Protein AF-A0A7J6SSA9-F1 (afdb_monomer_lite)

Foldseek 3Di:
DLDPDDPDLQSVLVLLLCQLVCNRQADPLGNGRDAPQSVVCSVVSNVCSNVQFRWRDWGDFADFDFLPPPRQHHDDGPGTDGDDTDTDGDHDPVVVVVVVCVCVVVVVVVDDDWDADPVGDTPD

Radius of gyration: 16.73 Å; chains: 1; bounding box: 35×40×48 Å

Organism: Perkinsus olseni (NCBI:txid32597)

Structure (mmCIF, N/CA/C/O backbone):
data_AF-A0A7J6SSA9-F1
#
_entry.id   AF-A0A7J6SSA9-F1
#
loop_
_atom_site.group_PDB
_atom_site.id
_atom_site.type_symbol
_atom_site.label_atom_id
_atom_site.label_alt_id
_atom_site.label_comp_id
_atom_site.label_asym_id
_atom_site.label_entity_id
_atom_site.label_seq_id
_atom_site.pdbx_PDB_ins_code
_atom_site.Cartn_x
_atom_site.Cartn_y
_atom_site.Cartn_z
_atom_site.occupancy
_atom_site.B_iso_or_equiv
_atom_site.auth_seq_id
_atom_site.auth_comp_id
_atom_site.auth_asym_id
_atom_site.auth_atom_id
_atom_site.pdbx_PDB_model_num
ATOM 1 N N . MET A 1 1 ? 3.165 -20.466 -10.596 1.00 82.56 1 MET A N 1
ATOM 2 C CA . MET A 1 1 ? 2.661 -19.493 -9.593 1.00 82.56 1 MET A CA 1
ATOM 3 C C . MET A 1 1 ? 2.698 -18.064 -10.123 1.00 82.56 1 MET A C 1
ATOM 5 O O . MET A 1 1 ? 1.660 -17.423 -10.097 1.00 82.56 1 MET A O 1
ATOM 9 N N . TRP A 1 2 ? 3.840 -17.574 -10.623 1.00 91.88 2 TRP A N 1
ATOM 10 C CA . TRP A 1 2 ? 3.955 -16.226 -11.217 1.00 91.88 2 TRP A CA 1
ATOM 11 C C . TRP A 1 2 ? 4.068 -16.226 -12.753 1.00 91.88 2 TRP A C 1
ATOM 13 O O . TRP A 1 2 ? 4.147 -15.165 -13.364 1.00 91.88 2 TRP A O 1
ATOM 23 N N . GLY A 1 3 ? 4.031 -17.408 -13.376 1.00 88.44 3 GLY A N 1
ATOM 24 C CA . GLY A 1 3 ? 4.283 -17.625 -14.804 1.00 88.44 3 GLY A CA 1
ATOM 25 C C . GLY A 1 3 ? 5.737 -18.024 -15.069 1.00 88.44 3 GLY A C 1
ATOM 26 O O . GLY A 1 3 ? 6.622 -17.654 -14.303 1.00 88.44 3 GLY A O 1
ATOM 27 N N . ASP A 1 4 ? 5.962 -18.783 -16.140 1.00 88.00 4 ASP A N 1
ATOM 28 C CA . ASP A 1 4 ? 7.292 -19.299 -16.510 1.00 88.00 4 ASP A CA 1
ATOM 29 C C . ASP A 1 4 ? 8.099 -18.296 -17.357 1.00 88.00 4 ASP A C 1
ATOM 31 O O . ASP A 1 4 ? 9.297 -18.459 -17.574 1.00 88.00 4 ASP A O 1
ATOM 35 N N . HIS A 1 5 ? 7.446 -17.216 -17.801 1.00 90.25 5 HIS A N 1
ATOM 36 C CA . HIS A 1 5 ? 8.035 -16.130 -18.578 1.00 90.25 5 HIS A CA 1
ATOM 37 C C . HIS A 1 5 ? 7.519 -14.771 -18.086 1.00 90.25 5 HIS A C 1
ATOM 39 O O . HIS A 1 5 ? 6.332 -14.622 -17.792 1.00 90.25 5 HIS A O 1
ATOM 45 N N . VAL A 1 6 ? 8.402 -13.766 -18.038 1.00 90.75 6 VAL A N 1
ATOM 46 C CA . VAL A 1 6 ? 8.083 -12.382 -17.641 1.00 90.75 6 VAL A CA 1
ATOM 47 C C . VAL A 1 6 ? 8.375 -11.451 -18.823 1.00 90.75 6 VAL A C 1
ATOM 49 O O . VAL A 1 6 ? 9.476 -10.919 -18.930 1.00 90.75 6 VAL A O 1
ATOM 52 N N . PRO A 1 7 ? 7.425 -11.276 -19.757 1.00 88.88 7 PRO A N 1
ATOM 53 C CA . PRO A 1 7 ? 7.692 -10.569 -21.009 1.00 88.88 7 PRO A CA 1
ATOM 54 C C . PRO A 1 7 ? 7.869 -9.055 -20.834 1.00 88.88 7 PRO A C 1
ATOM 56 O O . PRO A 1 7 ? 8.519 -8.420 -21.657 1.00 88.88 7 PRO A O 1
ATOM 59 N N . ASN A 1 8 ? 7.250 -8.457 -19.811 1.00 92.94 8 ASN A N 1
ATOM 60 C CA . ASN A 1 8 ? 7.261 -7.014 -19.562 1.00 92.94 8 ASN A CA 1
ATOM 61 C C . ASN A 1 8 ? 6.707 -6.675 -18.164 1.00 92.94 8 ASN A C 1
ATOM 63 O O . ASN A 1 8 ? 6.227 -7.547 -17.434 1.00 92.94 8 ASN A O 1
ATOM 67 N N . GLY A 1 9 ? 6.731 -5.386 -17.809 1.00 91.31 9 GLY A N 1
ATOM 68 C CA . GLY A 1 9 ? 6.198 -4.883 -16.538 1.00 91.31 9 GLY A CA 1
ATOM 69 C C . GLY A 1 9 ? 4.695 -5.122 -16.341 1.00 91.31 9 GLY A C 1
ATOM 70 O O . GLY A 1 9 ? 4.247 -5.282 -15.208 1.00 91.31 9 GLY A O 1
ATOM 71 N N . ASP A 1 10 ? 3.907 -5.226 -17.414 1.00 93.88 10 ASP A N 1
ATOM 72 C CA . ASP A 1 10 ? 2.464 -5.496 -17.322 1.00 93.88 10 ASP A CA 1
ATOM 73 C C . ASP A 1 10 ? 2.201 -6.879 -16.735 1.00 93.88 10 ASP A C 1
ATOM 75 O O . ASP A 1 10 ? 1.257 -7.068 -15.966 1.00 93.88 10 ASP A O 1
ATOM 79 N N . HIS A 1 11 ? 3.062 -7.844 -17.061 1.00 95.94 11 HIS A N 1
ATOM 80 C CA . HIS A 1 11 ? 3.019 -9.164 -16.448 1.00 95.94 11 HIS A CA 1
ATOM 81 C C . HIS A 1 11 ? 3.219 -9.092 -14.936 1.00 95.94 11 HIS A C 1
ATOM 83 O O . HIS A 1 11 ? 2.436 -9.673 -14.189 1.00 95.94 11 HIS A O 1
ATOM 89 N N . VAL A 1 12 ? 4.205 -8.315 -14.484 1.00 95.94 12 VAL A N 1
ATOM 90 C CA . VAL A 1 12 ? 4.475 -8.112 -13.055 1.00 95.94 12 VAL A CA 1
ATOM 91 C C . VAL A 1 12 ? 3.269 -7.466 -12.368 1.00 95.94 12 VAL A C 1
ATOM 93 O O . VAL A 1 12 ? 2.785 -7.990 -11.365 1.00 95.94 12 VAL A O 1
ATOM 96 N N . ARG A 1 13 ? 2.688 -6.406 -12.950 1.00 96.31 13 ARG A N 1
ATOM 97 C CA . ARG A 1 13 ? 1.467 -5.769 -12.419 1.00 96.31 13 ARG A CA 1
ATOM 98 C C . ARG A 1 13 ? 0.298 -6.745 -12.286 1.00 96.31 13 ARG A C 1
ATOM 100 O O . ARG A 1 13 ? -0.437 -6.694 -11.295 1.00 96.31 13 ARG A O 1
ATOM 107 N N . ARG A 1 14 ? 0.114 -7.637 -13.268 1.00 96.50 14 ARG A N 1
ATOM 108 C CA . ARG A 1 14 ? -0.923 -8.680 -13.219 1.00 96.50 14 ARG A CA 1
ATOM 109 C C . ARG A 1 14 ? -0.686 -9.655 -12.074 1.00 96.50 14 ARG A C 1
ATOM 111 O O . ARG A 1 14 ? -1.643 -9.956 -11.374 1.00 96.50 14 ARG A O 1
ATOM 118 N N . VAL A 1 15 ? 0.553 -10.101 -11.850 1.00 96.94 15 VAL A N 1
ATOM 119 C CA . VAL A 1 15 ? 0.894 -11.003 -10.734 1.00 96.94 15 VAL A CA 1
ATOM 120 C C . VAL A 1 15 ? 0.575 -10.355 -9.383 1.00 96.94 15 VAL A C 1
ATOM 122 O O . VAL A 1 15 ? -0.077 -10.983 -8.552 1.00 96.94 15 VAL A O 1
ATOM 125 N N . PHE A 1 16 ? 0.945 -9.087 -9.183 1.00 97.50 16 PHE A N 1
ATOM 126 C CA . PHE A 1 16 ? 0.624 -8.350 -7.952 1.00 97.50 16 PHE A CA 1
ATOM 127 C C . PHE A 1 16 ? -0.888 -8.141 -7.777 1.00 97.50 16 PHE A C 1
ATOM 129 O O . PHE A 1 16 ? -1.437 -8.366 -6.702 1.00 97.50 16 PHE A O 1
ATOM 136 N N . THR A 1 17 ? -1.599 -7.795 -8.853 1.00 97.12 17 THR A N 1
ATOM 137 C CA . THR A 1 17 ? -3.066 -7.674 -8.828 1.00 97.12 17 THR A CA 1
ATOM 138 C C . THR A 1 17 ? -3.742 -9.006 -8.485 1.00 97.12 17 THR A C 1
ATOM 140 O O . THR A 1 17 ? -4.680 -9.041 -7.692 1.00 97.12 17 THR A O 1
ATOM 143 N N . ALA A 1 18 ? -3.265 -10.104 -9.073 1.00 96.00 18 ALA A N 1
ATOM 144 C CA . ALA A 1 18 ? -3.764 -11.453 -8.833 1.00 96.00 18 ALA A CA 1
ATOM 145 C C . ALA A 1 18 ? -3.488 -11.921 -7.394 1.00 96.00 18 ALA A C 1
ATOM 147 O O . ALA A 1 18 ? -4.295 -12.655 -6.827 1.00 96.00 18 ALA A O 1
ATOM 148 N N . PHE A 1 19 ? -2.396 -11.461 -6.772 1.00 96.19 19 PHE A N 1
ATOM 149 C CA . PHE A 1 19 ? -2.119 -11.717 -5.357 1.00 96.19 19 PHE A CA 1
ATOM 150 C C . PHE A 1 19 ? -3.176 -11.078 -4.450 1.00 96.19 19 PHE A C 1
ATOM 152 O O . PHE A 1 19 ? -3.776 -11.769 -3.632 1.00 96.19 19 PHE A O 1
ATOM 159 N N . ILE A 1 20 ? -3.506 -9.800 -4.667 1.00 96.56 20 ILE A N 1
ATOM 160 C CA . ILE A 1 20 ? -4.553 -9.103 -3.897 1.00 96.56 20 ILE A CA 1
ATOM 161 C C . ILE A 1 20 ? -5.944 -9.746 -4.076 1.00 96.56 20 ILE A C 1
ATOM 163 O O . ILE A 1 20 ? -6.783 -9.689 -3.176 1.00 96.56 20 ILE A O 1
ATOM 167 N N . LYS A 1 21 ? -6.192 -10.393 -5.222 1.00 93.69 21 LYS A N 1
ATOM 168 C CA . LYS A 1 21 ? -7.419 -11.163 -5.495 1.00 93.69 21 LYS A CA 1
ATOM 169 C C . LYS A 1 21 ? -7.409 -12.592 -4.930 1.00 93.69 21 LYS A C 1
ATOM 171 O O . LYS A 1 21 ? -8.425 -13.275 -5.016 1.00 93.69 21 LYS A O 1
ATOM 176 N N . GLY A 1 22 ? -6.284 -13.068 -4.393 1.00 92.38 22 GLY A N 1
ATOM 177 C CA . GLY A 1 22 ? -6.124 -14.435 -3.880 1.00 92.38 22 GLY A CA 1
ATOM 178 C C . GLY A 1 22 ? -5.886 -15.517 -4.949 1.00 92.38 22 GLY A C 1
ATOM 179 O O . GLY A 1 22 ? -5.847 -16.712 -4.621 1.00 92.38 22 GLY A O 1
ATOM 180 N N . GLU A 1 23 ? -5.708 -15.121 -6.213 1.00 93.44 23 GLU A N 1
ATOM 181 C CA . GLU A 1 23 ? -5.394 -15.999 -7.352 1.00 93.44 23 GLU A CA 1
ATOM 182 C C . GLU A 1 23 ? -3.917 -16.439 -7.313 1.00 93.44 23 GLU A C 1
ATOM 184 O O . GLU A 1 23 ? -3.593 -17.604 -7.546 1.00 93.44 23 GLU A O 1
ATOM 189 N N . VAL A 1 24 ? -3.018 -15.520 -6.943 1.00 94.38 24 VAL A N 1
ATOM 190 C CA . VAL A 1 24 ? -1.612 -15.809 -6.621 1.00 94.38 24 VAL A CA 1
ATOM 191 C C . VAL A 1 24 ? -1.478 -15.938 -5.106 1.00 94.38 24 VAL A C 1
ATOM 193 O O . VAL A 1 24 ? -1.940 -15.079 -4.367 1.00 94.38 24 VAL A O 1
ATOM 196 N N . LYS A 1 25 ? -0.848 -17.018 -4.628 1.00 91.31 25 LYS A N 1
ATOM 197 C CA . LYS A 1 25 ? -0.833 -17.363 -3.191 1.00 91.31 25 LYS A CA 1
ATOM 198 C C . LYS A 1 25 ? 0.227 -16.653 -2.355 1.00 91.31 25 LYS A C 1
ATOM 200 O O . LYS A 1 25 ? 0.079 -16.590 -1.144 1.00 91.31 25 LYS A O 1
ATOM 205 N N . ARG A 1 26 ? 1.296 -16.170 -2.987 1.00 93.81 26 ARG A N 1
ATOM 206 C CA . ARG A 1 26 ? 2.402 -15.470 -2.323 1.00 93.81 26 ARG A CA 1
ATOM 207 C C . ARG A 1 26 ? 3.149 -14.578 -3.303 1.00 93.81 26 ARG A C 1
ATOM 209 O O . ARG A 1 26 ? 3.151 -14.858 -4.503 1.00 93.81 26 ARG A O 1
ATOM 216 N N . LEU A 1 27 ? 3.829 -13.571 -2.777 1.00 95.69 27 LEU A N 1
ATOM 217 C CA . LEU A 1 27 ? 4.835 -12.743 -3.449 1.00 95.69 27 LEU A CA 1
ATOM 218 C C . LEU A 1 27 ? 6.186 -12.927 -2.731 1.00 95.69 27 LEU A C 1
ATOM 220 O O . LEU A 1 27 ? 6.199 -13.483 -1.634 1.00 95.69 27 LEU A O 1
ATOM 224 N N . PRO A 1 28 ? 7.323 -12.466 -3.288 1.00 95.44 28 PRO A N 1
ATOM 225 C CA . PRO A 1 28 ? 8.604 -12.529 -2.576 1.00 95.44 28 PRO A CA 1
ATOM 226 C C . PRO A 1 28 ? 8.568 -11.871 -1.186 1.00 95.44 28 PRO A C 1
ATOM 228 O O . PRO A 1 28 ? 9.205 -12.369 -0.265 1.00 95.44 28 PRO A O 1
ATOM 231 N N . TRP A 1 29 ? 7.790 -10.794 -1.036 1.00 95.88 29 TRP A N 1
ATOM 232 C CA . TRP A 1 29 ? 7.624 -10.040 0.216 1.00 95.88 29 TRP A CA 1
ATOM 233 C C . TRP A 1 29 ? 6.416 -10.471 1.052 1.00 95.88 29 TRP A C 1
ATOM 235 O O . TRP A 1 29 ? 6.297 -10.067 2.202 1.00 95.88 29 TRP A O 1
ATOM 245 N N . CYS A 1 30 ? 5.519 -11.284 0.491 1.00 92.75 30 CYS A N 1
ATOM 246 C CA . CYS A 1 30 ? 4.270 -11.672 1.141 1.00 92.75 30 CYS A CA 1
ATOM 247 C C . CYS A 1 30 ? 4.156 -13.194 1.104 1.00 92.75 30 CYS A C 1
ATOM 249 O O . CYS A 1 30 ? 3.713 -13.768 0.106 1.00 92.75 30 CYS A O 1
ATOM 251 N N . THR A 1 31 ? 4.608 -13.854 2.167 1.00 88.00 31 THR A N 1
ATOM 252 C CA . THR A 1 31 ? 4.591 -15.320 2.280 1.00 88.00 31 THR A CA 1
ATOM 253 C C . THR A 1 31 ? 3.209 -15.873 2.610 1.00 88.00 31 THR A C 1
ATOM 255 O O . THR A 1 31 ? 2.921 -17.020 2.268 1.00 88.00 31 THR A O 1
ATOM 258 N N . GLU A 1 32 ? 2.361 -15.056 3.231 1.00 87.62 32 GLU A N 1
ATOM 259 C CA . GLU A 1 32 ? 0.987 -15.381 3.608 1.00 87.62 32 GLU A CA 1
ATOM 260 C C . GLU A 1 32 ? -0.026 -14.724 2.662 1.00 87.62 32 GLU A C 1
ATOM 262 O O . GLU A 1 32 ? 0.291 -13.801 1.906 1.00 87.62 32 GLU A O 1
ATOM 267 N N . SER A 1 33 ? -1.259 -15.233 2.678 1.00 85.81 33 SER A N 1
ATOM 268 C CA . SER A 1 33 ? -2.361 -14.623 1.928 1.00 85.81 33 SER A CA 1
ATOM 269 C C . SER A 1 33 ? -2.780 -13.291 2.564 1.00 85.81 33 SER A C 1
ATOM 271 O O . SER A 1 33 ? -2.608 -13.130 3.772 1.00 85.81 33 SER A O 1
ATOM 273 N N . PRO A 1 34 ? -3.357 -12.352 1.790 1.00 86.19 34 PRO A N 1
ATOM 274 C CA . PRO A 1 34 ? -3.896 -11.118 2.351 1.00 86.19 34 PRO A CA 1
ATOM 275 C C . PRO A 1 34 ? -4.875 -11.396 3.498 1.00 86.19 34 PRO A C 1
ATOM 277 O O . PRO A 1 34 ? -5.737 -12.270 3.384 1.00 86.19 34 PRO A O 1
ATOM 280 N N . THR A 1 35 ? -4.738 -10.648 4.591 1.00 85.25 35 THR A N 1
ATOM 281 C CA . THR A 1 35 ? -5.614 -10.739 5.766 1.00 85.25 35 THR A CA 1
ATOM 282 C C . THR A 1 35 ? -7.019 -10.217 5.455 1.00 85.25 35 THR A C 1
ATOM 284 O O . THR A 1 35 ? -7.221 -9.480 4.486 1.00 85.25 35 THR A O 1
ATOM 287 N N . GLU A 1 36 ? -8.003 -10.544 6.299 1.00 86.94 36 GLU A N 1
ATOM 288 C CA . GLU A 1 36 ? -9.378 -10.038 6.147 1.00 86.94 36 GLU A CA 1
ATOM 289 C C . GLU A 1 36 ? -9.443 -8.504 6.183 1.00 86.94 36 GLU A C 1
ATOM 291 O O . GLU A 1 36 ? -10.207 -7.893 5.440 1.00 86.94 36 GLU A O 1
ATOM 296 N N . GLU A 1 37 ? -8.560 -7.867 6.950 1.00 87.06 37 GLU A N 1
ATOM 297 C CA . GLU A 1 37 ? -8.391 -6.414 6.984 1.00 87.06 37 GLU A CA 1
ATOM 298 C C . GLU A 1 37 ? -8.051 -5.818 5.600 1.00 87.06 37 GLU A C 1
ATOM 300 O O . GLU A 1 37 ? -8.518 -4.735 5.234 1.00 87.06 37 GLU A O 1
ATOM 305 N N . THR A 1 38 ? -7.302 -6.551 4.771 1.00 88.44 38 THR A N 1
ATOM 306 C CA . THR A 1 38 ? -6.952 -6.112 3.412 1.00 88.44 38 THR A CA 1
ATOM 307 C C . THR A 1 38 ? -8.195 -5.967 2.526 1.00 88.44 38 THR A C 1
ATOM 309 O O . THR A 1 38 ? -8.207 -5.155 1.593 1.00 88.44 38 THR A O 1
ATOM 312 N N . LEU A 1 39 ? -9.282 -6.693 2.825 1.00 89.00 39 LEU A N 1
ATOM 313 C CA . LEU A 1 39 ? -10.528 -6.639 2.055 1.00 89.00 39 LEU A CA 1
ATOM 314 C C . LEU A 1 39 ? -11.166 -5.243 2.072 1.00 89.00 39 LEU A C 1
ATOM 316 O O . LEU A 1 39 ? -11.751 -4.835 1.067 1.00 89.00 39 LEU A O 1
ATOM 320 N N . PHE A 1 40 ? -10.987 -4.469 3.150 1.00 93.19 40 PHE A N 1
ATOM 321 C CA . PHE A 1 40 ? -11.526 -3.107 3.258 1.00 93.19 40 PHE A CA 1
ATOM 322 C C . PHE A 1 40 ? -10.930 -2.133 2.233 1.00 93.19 40 PHE A C 1
ATOM 324 O O . PHE A 1 40 ? -11.579 -1.156 1.853 1.00 93.19 40 PHE A O 1
ATOM 331 N N . ILE A 1 41 ? -9.704 -2.397 1.774 1.00 96.19 41 ILE A N 1
ATOM 332 C CA . ILE A 1 41 ? -8.955 -1.543 0.839 1.00 96.19 41 ILE A CA 1
ATOM 333 C C . ILE A 1 41 ? -8.557 -2.276 -0.451 1.00 96.19 41 ILE A C 1
ATOM 335 O O . ILE A 1 41 ? -7.783 -1.757 -1.257 1.00 96.19 41 ILE A O 1
ATOM 339 N N . GLN A 1 42 ? -9.115 -3.466 -0.695 1.00 96.31 42 GLN A N 1
ATOM 340 C CA . GLN A 1 42 ? -8.726 -4.340 -1.804 1.00 96.31 42 GLN A CA 1
ATOM 341 C C . GLN A 1 42 ? -8.836 -3.649 -3.170 1.00 96.31 42 GLN A C 1
ATOM 343 O O . GLN A 1 42 ? -7.933 -3.752 -4.002 1.00 96.31 42 GLN A O 1
ATOM 348 N N . LYS A 1 43 ? -9.925 -2.907 -3.412 1.00 97.44 43 LYS A N 1
ATOM 349 C CA . LYS A 1 43 ? -10.150 -2.202 -4.687 1.00 97.44 43 LYS A CA 1
ATOM 350 C C . LYS A 1 43 ? -9.072 -1.146 -4.944 1.00 97.44 43 LYS A C 1
ATOM 352 O O . LYS A 1 43 ? -8.601 -1.006 -6.071 1.00 97.44 43 LYS A O 1
ATOM 357 N N . GLN A 1 44 ? -8.669 -0.428 -3.899 1.00 97.88 44 GLN A N 1
ATOM 358 C CA . GLN A 1 44 ? -7.634 0.596 -3.938 1.00 97.88 44 GLN A CA 1
ATOM 359 C C . GLN A 1 44 ? -6.271 -0.042 -4.217 1.00 97.88 44 GLN A C 1
ATOM 361 O O . GLN A 1 44 ? -5.573 0.408 -5.121 1.00 97.88 44 GLN A O 1
ATOM 366 N N . LEU A 1 45 ? -5.930 -1.137 -3.531 1.00 98.00 45 LEU A N 1
ATOM 367 C CA . LEU A 1 45 ? -4.675 -1.865 -3.753 1.00 98.00 45 LEU A CA 1
ATOM 368 C C . LEU A 1 45 ? -4.583 -2.447 -5.169 1.00 98.00 45 LEU A C 1
ATOM 370 O O . LEU A 1 45 ? -3.546 -2.339 -5.820 1.00 98.00 45 LEU A O 1
ATOM 374 N N . ILE A 1 46 ? -5.676 -3.007 -5.697 1.00 97.88 46 ILE A N 1
ATOM 375 C CA . ILE A 1 46 ? -5.740 -3.452 -7.098 1.00 97.88 46 ILE A CA 1
ATOM 376 C C . ILE A 1 46 ? -5.451 -2.280 -8.039 1.00 97.88 46 ILE A C 1
ATOM 378 O O . ILE A 1 46 ? -4.648 -2.414 -8.963 1.00 97.88 46 ILE A O 1
ATOM 382 N N . ARG A 1 47 ? -6.069 -1.118 -7.797 1.00 98.00 47 ARG A N 1
ATOM 383 C CA . ARG A 1 47 ? -5.859 0.067 -8.631 1.00 98.00 47 ARG A CA 1
ATOM 384 C C . ARG A 1 47 ? -4.413 0.563 -8.571 1.00 98.00 47 ARG A C 1
ATOM 386 O O . ARG A 1 47 ? -3.867 0.895 -9.620 1.00 98.00 47 ARG A O 1
ATOM 393 N N . LEU A 1 48 ? -3.794 0.582 -7.389 1.00 97.75 48 LEU A N 1
ATOM 394 C CA . LEU A 1 48 ? -2.385 0.954 -7.221 1.00 97.75 48 LEU A CA 1
ATOM 395 C C . LEU A 1 48 ? -1.470 0.032 -8.037 1.00 97.75 48 LEU A C 1
ATOM 397 O O . LEU A 1 48 ? -0.700 0.514 -8.870 1.00 97.75 48 LEU A O 1
ATOM 401 N N . ASN A 1 49 ? -1.646 -1.284 -7.896 1.00 97.75 49 ASN A N 1
ATOM 402 C CA . ASN A 1 49 ? -0.858 -2.274 -8.628 1.00 97.75 49 ASN A CA 1
ATOM 403 C C . ASN A 1 49 ? -1.013 -2.136 -10.146 1.00 97.75 49 ASN A C 1
ATOM 405 O O . ASN A 1 49 ? -0.025 -2.194 -10.875 1.00 97.75 49 ASN A O 1
ATOM 409 N N . GLN A 1 50 ? -2.232 -1.890 -10.638 1.00 96.12 50 GLN A N 1
ATOM 410 C CA . GLN A 1 50 ? -2.494 -1.624 -12.059 1.00 96.12 50 GLN A CA 1
ATOM 411 C C . GLN A 1 50 ? -1.807 -0.349 -12.572 1.00 96.12 50 GLN A C 1
ATOM 413 O O . GLN A 1 50 ? -1.496 -0.264 -13.760 1.00 96.12 50 GLN A O 1
ATOM 418 N N . CYS A 1 51 ? -1.540 0.610 -11.684 1.00 95.19 51 CYS A N 1
ATOM 419 C CA . CYS A 1 51 ? -0.856 1.868 -11.961 1.00 95.19 51 CYS A CA 1
ATOM 420 C C . CYS A 1 51 ? 0.661 1.820 -11.706 1.00 95.19 51 CYS A C 1
ATOM 422 O O . CYS A 1 51 ? 1.229 2.872 -11.463 1.00 95.19 51 CYS A O 1
ATOM 424 N N . ASN A 1 52 ? 1.328 0.659 -11.745 1.00 94.56 52 ASN A N 1
ATOM 425 C CA . ASN A 1 52 ? 2.777 0.512 -11.474 1.00 94.56 52 ASN A CA 1
ATOM 426 C C . ASN A 1 52 ? 3.218 0.870 -10.036 1.00 94.56 52 ASN A C 1
ATOM 428 O O . ASN A 1 52 ? 4.413 0.994 -9.784 1.00 94.56 52 ASN A O 1
ATOM 432 N N . MET A 1 53 ? 2.286 0.965 -9.082 1.00 97.38 53 MET A N 1
ATOM 433 C CA . MET A 1 53 ? 2.597 1.053 -7.651 1.00 97.38 53 MET A CA 1
ATOM 434 C C . MET A 1 53 ? 2.420 -0.335 -7.035 1.00 97.38 53 MET A C 1
ATOM 436 O O . MET A 1 53 ? 1.330 -0.702 -6.599 1.00 97.38 53 MET A O 1
ATOM 440 N N . LEU A 1 54 ? 3.485 -1.135 -7.096 1.00 97.94 54 LEU A N 1
ATOM 441 C CA . LEU A 1 54 ? 3.504 -2.551 -6.735 1.00 97.94 54 LEU A CA 1
ATOM 442 C C . LEU A 1 54 ? 3.522 -2.727 -5.211 1.00 97.94 54 LEU A C 1
ATOM 444 O O . LEU A 1 54 ? 4.584 -2.670 -4.593 1.00 97.94 54 LEU A O 1
ATOM 448 N N . THR A 1 55 ? 2.347 -2.903 -4.607 1.00 97.94 55 THR A N 1
ATOM 449 C CA . THR A 1 55 ? 2.150 -2.904 -3.150 1.00 97.94 55 THR A CA 1
ATOM 450 C C . THR A 1 55 ? 2.700 -4.163 -2.489 1.00 97.94 55 THR A C 1
ATOM 452 O O . THR A 1 55 ? 2.371 -5.268 -2.923 1.00 97.94 55 THR A O 1
ATOM 455 N N . ILE A 1 56 ? 3.460 -3.993 -1.407 1.00 97.06 56 ILE A N 1
ATOM 456 C CA . ILE A 1 56 ? 4.028 -5.088 -0.602 1.00 97.06 56 ILE A CA 1
ATOM 457 C C . ILE A 1 56 ? 3.540 -5.095 0.848 1.00 97.06 56 ILE A C 1
ATOM 459 O O . ILE A 1 56 ? 3.647 -6.121 1.513 1.00 97.06 56 ILE A O 1
ATOM 463 N N . ASN A 1 57 ? 2.978 -3.982 1.325 1.00 96.50 57 ASN A N 1
ATOM 464 C CA . ASN A 1 57 ? 2.395 -3.876 2.658 1.00 96.50 57 ASN A CA 1
ATOM 465 C C . ASN A 1 57 ? 1.307 -2.790 2.693 1.00 96.50 57 ASN A C 1
ATOM 467 O O . ASN A 1 57 ? 1.365 -1.818 1.932 1.00 96.50 57 ASN A O 1
ATOM 471 N N . SER A 1 58 ? 0.303 -2.953 3.555 1.00 96.06 58 SER A N 1
ATOM 472 C CA . SER A 1 58 ? -0.779 -1.980 3.731 1.00 96.06 58 SER A CA 1
ATOM 473 C C . SER A 1 58 ? -1.611 -2.242 4.983 1.00 96.06 58 SER A C 1
ATOM 475 O O . SER A 1 58 ? -1.806 -3.395 5.351 1.00 96.06 58 SER A O 1
ATOM 477 N N . GLN A 1 59 ? -2.205 -1.186 5.540 1.00 95.25 59 GLN A N 1
ATOM 478 C CA . GLN A 1 59 ? -3.261 -1.270 6.558 1.00 95.25 59 GLN A CA 1
ATOM 479 C C . GLN A 1 59 ? -4.296 -0.141 6.349 1.00 95.25 59 GLN A C 1
ATOM 481 O O . GLN A 1 59 ? -3.922 0.973 5.949 1.00 95.25 59 GLN A O 1
ATOM 486 N N . PRO A 1 60 ? -5.599 -0.395 6.571 1.00 95.81 60 PRO A N 1
ATOM 487 C CA . PRO A 1 60 ? -6.651 0.610 6.522 1.00 95.81 60 PRO A CA 1
ATOM 488 C C . PRO A 1 60 ? -6.546 1.620 7.674 1.00 95.81 60 PRO A C 1
ATOM 490 O O . PRO A 1 60 ? -5.768 1.486 8.613 1.00 95.81 60 PRO A O 1
ATOM 493 N N . ARG A 1 61 ? -7.359 2.679 7.599 1.00 96.19 61 ARG A N 1
ATOM 494 C CA . ARG A 1 61 ? -7.592 3.540 8.765 1.00 96.19 61 ARG A CA 1
ATOM 495 C C . ARG A 1 61 ? -8.621 2.884 9.682 1.00 96.19 61 ARG A C 1
ATOM 497 O O . ARG A 1 61 ? -9.661 2.433 9.202 1.00 96.19 61 ARG A O 1
ATOM 504 N N . VAL A 1 62 ? -8.392 2.965 10.986 1.00 96.81 62 VAL A N 1
ATOM 505 C CA . VAL A 1 62 ? -9.354 2.559 12.018 1.00 96.81 62 VAL A CA 1
ATOM 506 C C . VAL A 1 62 ? -9.481 3.692 13.023 1.00 96.81 62 VAL A C 1
ATOM 508 O O . VAL A 1 62 ? -8.478 4.233 13.490 1.00 96.81 62 VAL A O 1
ATOM 511 N N . ASN A 1 63 ? -10.718 4.070 13.334 1.00 97.38 63 ASN A N 1
ATOM 512 C CA . ASN A 1 63 ? -11.030 5.174 14.236 1.00 97.38 63 ASN A CA 1
ATOM 513 C C . ASN A 1 63 ? -11.924 4.686 15.380 1.00 97.38 63 ASN A C 1
ATOM 515 O O . ASN A 1 63 ? -13.142 4.828 15.311 1.00 97.38 63 ASN A O 1
ATOM 519 N N . GLY A 1 64 ? -11.313 4.091 16.405 1.00 97.25 64 GLY A N 1
ATOM 520 C CA . GLY A 1 64 ? -12.013 3.660 17.612 1.00 97.25 64 GLY A CA 1
ATOM 521 C C . GLY A 1 64 ? -12.878 2.414 17.420 1.00 97.25 64 GLY A C 1
ATOM 522 O O . GLY A 1 64 ? -14.000 2.373 17.918 1.00 97.25 64 GLY A O 1
ATOM 523 N N . ALA A 1 65 ? -12.383 1.402 16.700 1.00 97.44 65 ALA A N 1
ATOM 524 C CA . ALA A 1 65 ? -13.037 0.089 16.693 1.00 97.44 65 ALA A CA 1
ATOM 525 C C . ALA A 1 65 ? -12.931 -0.554 18.084 1.00 97.44 65 ALA A C 1
ATOM 527 O O . ALA A 1 65 ? -11.981 -0.272 18.811 1.00 97.44 65 ALA A O 1
ATOM 528 N N . LEU A 1 66 ? -13.873 -1.416 18.469 1.00 98.25 66 LEU A N 1
ATOM 529 C CA . LEU A 1 66 ? -13.770 -2.143 19.739 1.00 98.25 66 LEU A CA 1
ATOM 530 C C . LEU A 1 66 ? -12.511 -3.021 19.740 1.00 98.25 66 LEU A C 1
ATOM 532 O O . LEU A 1 66 ? -12.170 -3.612 18.718 1.00 98.25 66 LEU A O 1
ATOM 536 N N . SER A 1 67 ? -11.848 -3.180 20.889 1.00 97.94 67 SER A 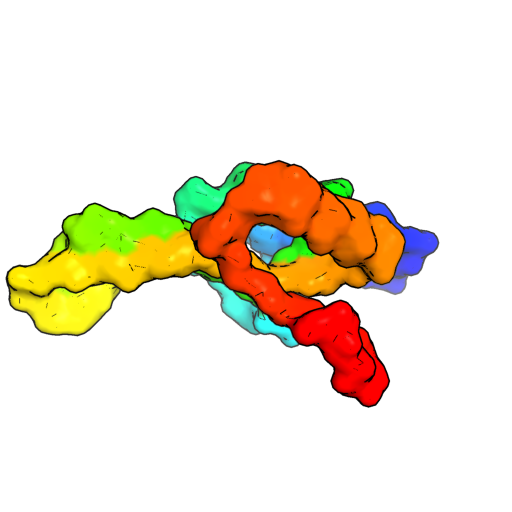N 1
ATOM 537 C CA . SER A 1 67 ? -10.706 -4.108 21.002 1.00 97.94 67 SER A CA 1
ATOM 538 C C . SER A 1 67 ? -11.069 -5.569 20.704 1.00 97.94 67 SER A C 1
ATOM 540 O O . SER A 1 67 ? -10.194 -6.382 20.433 1.00 97.94 67 SER A O 1
ATOM 542 N N . THR A 1 68 ? -12.363 -5.888 20.701 1.00 97.69 68 THR A N 1
ATOM 543 C CA . THR A 1 68 ? -12.941 -7.187 20.338 1.00 97.69 68 THR A CA 1
ATOM 544 C C . THR A 1 68 ? -13.480 -7.241 18.903 1.00 97.69 68 THR A C 1
ATOM 546 O O . THR A 1 68 ? -14.219 -8.169 18.580 1.00 97.69 68 THR A O 1
ATOM 549 N N . ASP A 1 69 ? -13.213 -6.236 18.062 1.00 95.94 69 ASP A N 1
ATOM 550 C CA . ASP A 1 69 ? -13.621 -6.254 16.653 1.00 95.94 69 ASP A CA 1
ATOM 551 C C . ASP A 1 69 ? -13.018 -7.479 15.931 1.00 95.94 69 ASP A C 1
ATOM 553 O O . ASP A 1 69 ? -11.829 -7.752 16.102 1.00 95.94 69 ASP A O 1
ATOM 557 N N . PRO A 1 70 ? -13.800 -8.238 15.141 1.00 93.50 70 PRO A N 1
ATOM 558 C CA . PRO A 1 70 ? -13.331 -9.493 14.554 1.00 93.50 70 PRO A CA 1
ATOM 559 C C . PRO A 1 70 ? -12.250 -9.322 13.478 1.00 93.50 70 PRO A C 1
ATOM 561 O O . PRO A 1 70 ? -11.566 -10.295 13.174 1.00 93.50 70 PRO A O 1
ATOM 564 N N . TYR A 1 71 ? -12.087 -8.125 12.906 1.00 91.62 71 TYR A N 1
ATOM 565 C CA . TYR A 1 71 ? -11.164 -7.886 11.795 1.00 91.62 71 TYR A CA 1
ATOM 566 C C . TYR A 1 71 ? -9.921 -7.105 12.208 1.00 91.62 71 TYR A C 1
ATOM 568 O O . TYR A 1 71 ? -8.832 -7.381 11.713 1.00 91.62 71 TYR A O 1
ATOM 576 N N . VAL A 1 72 ? -10.086 -6.111 13.086 1.00 94.31 72 VAL A N 1
ATOM 577 C CA . VAL A 1 72 ? -9.000 -5.197 13.492 1.00 94.31 72 VA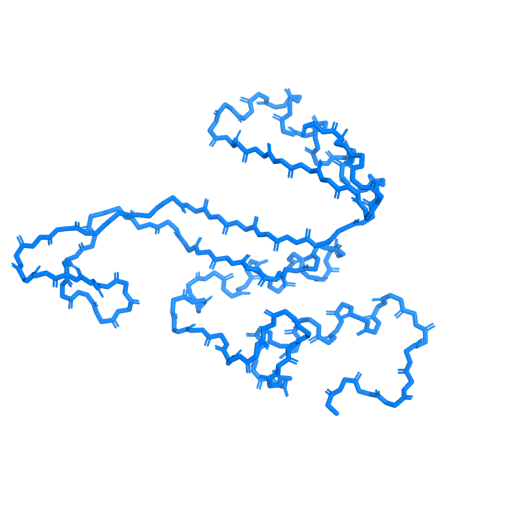L A CA 1
ATOM 578 C C . VAL A 1 72 ? -8.768 -5.170 15.004 1.00 94.31 72 VAL A C 1
ATOM 580 O O . VAL A 1 72 ? -7.896 -4.444 15.480 1.00 94.31 72 VAL A O 1
ATOM 583 N N . GLY A 1 73 ? -9.552 -5.925 15.776 1.00 94.69 73 GLY A N 1
ATOM 584 C CA . GLY A 1 73 ? -9.470 -5.969 17.231 1.00 94.69 73 GLY A CA 1
ATOM 585 C C . GLY A 1 73 ? -8.230 -6.707 17.728 1.00 94.69 73 GLY A C 1
ATOM 586 O O . GLY A 1 73 ? -7.854 -7.7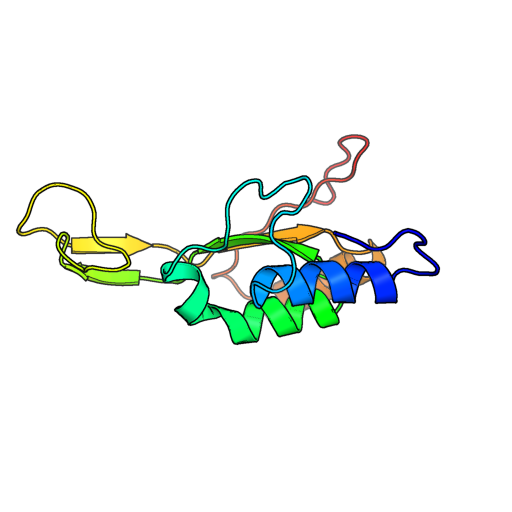62 17.219 1.00 94.69 73 GLY A O 1
ATOM 587 N N . TRP A 1 74 ? -7.595 -6.152 18.756 1.00 95.19 74 TRP A N 1
ATOM 588 C CA . TRP A 1 74 ? -6.501 -6.784 19.486 1.00 95.19 74 TRP A CA 1
ATOM 589 C C . TRP A 1 74 ? -6.407 -6.216 20.910 1.00 95.19 74 TRP A C 1
ATOM 591 O O . TRP A 1 74 ? -6.928 -5.138 21.209 1.0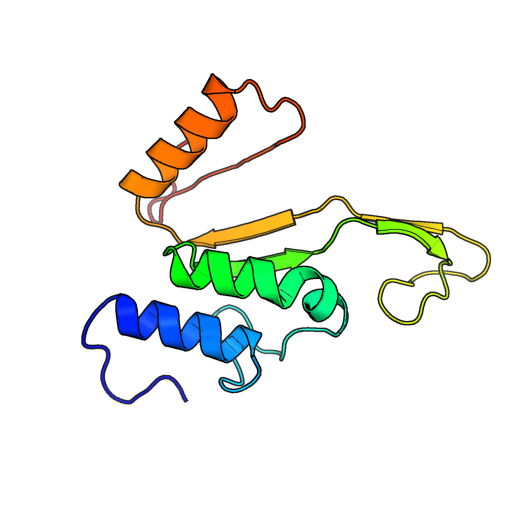0 95.19 74 TRP A O 1
ATOM 601 N N . GLY A 1 75 ? -5.712 -6.938 21.793 1.00 96.69 75 GLY A N 1
ATOM 602 C CA . GLY A 1 75 ? -5.533 -6.556 23.198 1.00 96.69 75 GLY A CA 1
ATOM 603 C C . GLY A 1 75 ? -6.712 -6.935 24.114 1.00 96.69 75 GLY A C 1
ATOM 604 O O . GLY A 1 75 ? -7.595 -7.693 23.712 1.00 96.69 75 GLY A O 1
ATOM 605 N N . PRO A 1 76 ? -6.718 -6.464 25.378 1.00 96.38 76 PRO A N 1
ATOM 606 C CA . PRO A 1 76 ? -7.786 -6.760 26.335 1.00 96.38 76 PRO A CA 1
ATOM 607 C C . PRO A 1 76 ? -9.147 -6.183 25.923 1.00 96.38 76 PRO A C 1
ATOM 609 O O . PRO A 1 76 ? -9.230 -5.123 25.299 1.00 96.38 76 PRO A O 1
ATOM 612 N N . GLY A 1 77 ? -10.231 -6.852 26.323 1.00 97.31 77 GLY A N 1
ATOM 613 C CA . GLY A 1 77 ? -11.600 -6.385 26.088 1.00 97.31 77 GLY A CA 1
ATOM 614 C C . GLY A 1 77 ? -11.929 -5.072 26.812 1.00 97.31 77 GLY A C 1
ATOM 615 O O . GLY A 1 77 ? -11.400 -4.797 27.886 1.00 97.31 77 GLY A O 1
ATOM 616 N N . GLY A 1 78 ? -12.833 -4.278 26.224 1.00 96.75 78 GLY A N 1
ATOM 617 C CA . GLY A 1 78 ? -13.295 -2.996 26.781 1.00 96.75 78 GLY A CA 1
ATOM 618 C C . GLY A 1 78 ? -12.485 -1.768 26.346 1.00 96.75 78 GLY A C 1
ATOM 619 O O . GLY A 1 78 ? -12.710 -0.681 26.873 1.00 96.75 78 GLY A O 1
ATOM 620 N N . GLY A 1 79 ? -11.554 -1.931 25.401 1.00 98.06 79 GLY A N 1
ATOM 621 C CA . GLY A 1 79 ? -10.757 -0.850 24.822 1.00 98.06 79 GLY A CA 1
ATOM 622 C C . GLY A 1 79 ? -11.177 -0.473 23.399 1.00 98.06 79 GLY A C 1
ATOM 623 O O . GLY A 1 79 ? -12.145 -1.007 22.851 1.00 98.06 79 GLY A O 1
ATOM 624 N N . PHE A 1 80 ? -10.394 0.426 22.795 1.00 98.19 80 PHE A N 1
ATOM 625 C CA . PHE A 1 80 ? -10.567 0.891 21.419 1.00 98.19 80 PHE A CA 1
ATOM 626 C C . PHE A 1 80 ? -9.256 0.802 20.626 1.00 98.19 80 PHE A C 1
ATOM 628 O O . PHE A 1 80 ? -8.194 1.151 21.142 1.00 98.19 80 PHE A O 1
ATOM 635 N N . VAL A 1 81 ? -9.337 0.376 19.366 1.00 97.88 81 VAL A N 1
ATOM 636 C CA . VAL A 1 81 ? -8.216 0.274 18.423 1.00 97.88 81 VAL A CA 1
ATOM 637 C C . VAL A 1 81 ? -8.228 1.456 17.457 1.00 97.88 81 VAL A C 1
ATOM 639 O O . VAL A 1 81 ? -9.279 1.885 16.974 1.00 97.88 81 VAL A O 1
ATOM 642 N N . TYR A 1 82 ? -7.034 1.962 17.152 1.00 97.75 82 TYR A N 1
ATOM 643 C CA . TYR A 1 82 ? -6.796 3.016 16.172 1.00 97.75 82 TYR A CA 1
ATOM 644 C C . TYR A 1 82 ? -5.660 2.613 15.238 1.00 97.75 82 TYR A C 1
ATOM 646 O O . TYR A 1 82 ? -4.659 2.050 15.675 1.00 97.75 82 TYR A O 1
ATOM 654 N N . GLN A 1 83 ? -5.792 2.958 13.961 1.00 97.06 83 GLN A N 1
ATOM 655 C CA . GLN A 1 83 ? -4.761 2.739 12.951 1.00 97.06 83 GLN A CA 1
ATOM 656 C C . GLN A 1 83 ? -4.716 3.927 11.993 1.00 97.06 83 GLN A C 1
ATOM 658 O O . GLN A 1 83 ? -5.753 4.421 11.536 1.00 97.06 83 GLN A O 1
ATOM 663 N N . LYS A 1 84 ? -3.504 4.370 11.650 1.00 96.62 84 LYS A N 1
ATOM 664 C CA . LYS A 1 84 ? -3.288 5.283 10.523 1.00 96.62 84 LYS A CA 1
ATOM 665 C C . LYS A 1 84 ? -3.232 4.465 9.237 1.00 96.62 84 LYS A C 1
ATOM 667 O O . LYS A 1 84 ? -2.549 3.445 9.206 1.00 96.62 84 LYS A O 1
ATOM 672 N N . ALA A 1 85 ? -3.894 4.940 8.183 1.00 96.75 85 ALA A N 1
ATOM 673 C CA . ALA A 1 85 ? -3.765 4.317 6.870 1.00 96.75 85 ALA A CA 1
ATOM 674 C C . ALA A 1 85 ? -2.299 4.340 6.417 1.00 96.75 85 ALA A C 1
ATOM 676 O O . ALA A 1 85 ? -1.620 5.359 6.560 1.00 96.75 85 ALA A O 1
ATOM 677 N N . TYR A 1 86 ? -1.834 3.223 5.869 1.00 97.00 86 TYR A N 1
ATOM 678 C CA . TYR A 1 86 ? -0.456 3.052 5.425 1.00 97.00 86 TYR A CA 1
ATOM 679 C C . TYR A 1 86 ? -0.398 2.159 4.185 1.00 97.00 86 TYR A C 1
ATOM 681 O O . TYR A 1 86 ? -1.217 1.252 4.020 1.00 97.00 86 TYR A O 1
ATOM 689 N N . VAL A 1 87 ? 0.566 2.440 3.308 1.00 97.44 87 VAL A N 1
ATOM 690 C CA . VAL A 1 87 ? 0.852 1.651 2.110 1.00 97.44 87 VAL A CA 1
ATOM 691 C C . VAL A 1 87 ? 2.345 1.712 1.789 1.00 97.44 87 VAL A C 1
ATOM 693 O O . VAL A 1 87 ? 2.960 2.773 1.879 1.00 97.44 87 VAL A O 1
ATOM 696 N N . GLU A 1 88 ? 2.906 0.576 1.389 1.00 97.69 88 GLU A N 1
ATOM 697 C CA . GLU A 1 88 ? 4.297 0.411 0.963 1.00 97.69 88 GLU A CA 1
ATOM 698 C C . GLU A 1 88 ? 4.328 -0.252 -0.414 1.00 97.69 88 GLU A C 1
ATOM 700 O O . GLU A 1 88 ? 3.619 -1.238 -0.646 1.00 97.69 88 GLU A O 1
ATOM 705 N N . PHE A 1 89 ? 5.119 0.283 -1.346 1.00 97.94 89 PHE A N 1
ATOM 706 C CA . PHE A 1 89 ? 5.151 -0.211 -2.721 1.00 97.94 89 PHE A CA 1
ATOM 707 C C . PHE A 1 89 ? 6.453 0.114 -3.458 1.00 97.94 89 PHE A C 1
ATOM 709 O O . PHE A 1 89 ? 7.138 1.084 -3.144 1.00 97.94 89 PHE A O 1
ATOM 716 N N . PHE A 1 90 ? 6.734 -0.652 -4.514 1.00 97.50 90 PHE A N 1
ATOM 717 C CA . PHE A 1 90 ? 7.722 -0.288 -5.533 1.00 97.50 90 PHE A CA 1
ATOM 718 C C . PHE A 1 90 ? 7.072 0.522 -6.656 1.00 97.50 90 PHE A C 1
ATOM 720 O O . PHE A 1 90 ? 5.943 0.233 -7.056 1.00 97.50 90 PHE A O 1
ATOM 727 N N . CYS A 1 91 ? 7.788 1.498 -7.213 1.00 96.06 91 CYS A N 1
ATOM 728 C CA . CYS A 1 91 ? 7.366 2.220 -8.414 1.00 96.06 91 CYS A CA 1
ATOM 729 C C . CYS A 1 91 ? 8.577 2.729 -9.220 1.00 96.06 91 CYS A C 1
ATOM 731 O O . CYS A 1 91 ? 9.686 2.780 -8.682 1.00 96.06 91 CYS A O 1
ATOM 733 N N . PRO A 1 92 ? 8.396 3.097 -10.502 1.00 94.00 92 PRO A N 1
ATOM 734 C CA . PRO A 1 92 ? 9.422 3.793 -11.275 1.00 94.00 92 PRO A CA 1
ATOM 735 C C . PRO A 1 92 ? 9.738 5.181 -10.700 1.00 94.00 92 PRO A C 1
ATOM 737 O O . PRO A 1 92 ? 8.845 5.869 -10.208 1.00 94.00 92 PRO A O 1
ATOM 740 N N . GLU A 1 93 ? 10.977 5.641 -10.863 1.00 92.56 93 GLU A N 1
ATOM 741 C CA . GLU A 1 93 ? 11.427 6.968 -10.410 1.00 92.56 93 GLU A CA 1
ATOM 742 C C . GLU A 1 93 ? 10.554 8.109 -10.959 1.00 92.56 93 GLU A C 1
ATOM 7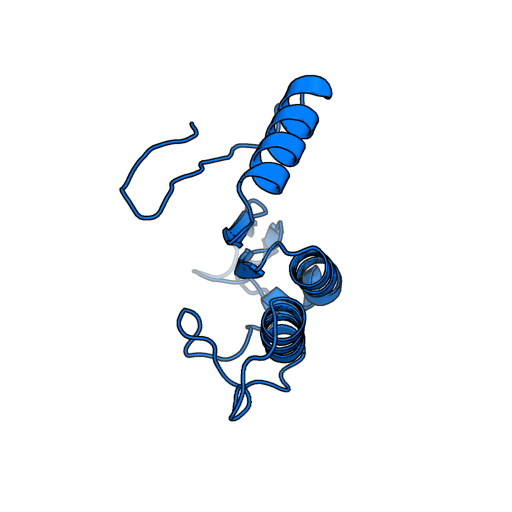44 O O . GLU A 1 93 ? 10.084 8.961 -10.208 1.00 92.56 93 GLU A O 1
ATOM 749 N N . SER A 1 94 ? 10.203 8.058 -12.247 1.00 93.50 94 SER A N 1
ATOM 750 C CA . SER A 1 94 ? 9.323 9.052 -12.876 1.00 93.50 94 SER A CA 1
ATOM 751 C C . SER A 1 94 ? 7.924 9.120 -12.254 1.00 93.50 94 SER A C 1
ATOM 753 O O . SER A 1 94 ? 7.257 10.155 -12.330 1.00 93.50 94 SER A O 1
ATOM 755 N N . GLN A 1 95 ? 7.454 8.029 -11.644 1.00 94.12 95 GLN A N 1
ATOM 756 C CA . GLN A 1 95 ? 6.185 7.992 -10.925 1.00 94.12 95 GLN A CA 1
ATOM 757 C C . GLN A 1 95 ? 6.328 8.531 -9.502 1.00 94.12 95 GLN A C 1
ATOM 759 O O . GLN A 1 95 ? 5.452 9.268 -9.048 1.00 94.12 95 GLN A O 1
ATOM 764 N N . LEU A 1 96 ? 7.439 8.228 -8.828 1.00 94.31 96 LEU A N 1
ATOM 765 C CA . LEU A 1 96 ? 7.775 8.814 -7.532 1.00 94.31 96 LEU A CA 1
ATOM 766 C C . LEU A 1 96 ? 7.839 10.347 -7.614 1.00 94.31 96 LEU A C 1
ATOM 768 O O . LEU A 1 96 ? 7.222 11.031 -6.801 1.00 94.31 96 LEU A O 1
ATOM 772 N N . GLU A 1 97 ? 8.494 10.897 -8.637 1.00 93.25 97 GLU A N 1
ATOM 773 C CA . GLU A 1 97 ? 8.552 12.347 -8.853 1.00 93.25 97 GLU A CA 1
ATOM 774 C C . GLU A 1 97 ? 7.169 12.985 -9.043 1.00 93.25 97 GLU A C 1
ATOM 776 O O . GLU A 1 97 ? 6.936 14.121 -8.627 1.00 93.25 97 GLU A O 1
ATOM 781 N N . GLN A 1 98 ? 6.249 12.297 -9.725 1.00 93.75 98 GLN A N 1
ATOM 782 C CA . GLN A 1 98 ? 4.877 12.779 -9.914 1.00 93.75 98 GLN A CA 1
ATOM 783 C C . GLN A 1 98 ? 4.092 12.746 -8.601 1.00 93.75 98 GLN A C 1
ATOM 785 O O . GLN A 1 98 ? 3.370 13.695 -8.301 1.00 93.75 98 GLN A O 1
ATOM 790 N N . LEU A 1 99 ? 4.266 11.690 -7.800 1.00 93.25 99 LEU A N 1
ATOM 791 C CA . LEU A 1 99 ? 3.646 11.569 -6.481 1.00 93.25 99 LEU A CA 1
ATOM 792 C C . LEU A 1 99 ? 4.119 12.677 -5.539 1.00 93.25 99 LEU A C 1
ATOM 794 O O . LEU A 1 99 ? 3.284 13.354 -4.951 1.00 93.25 99 LEU A O 1
ATOM 798 N N . ILE A 1 100 ? 5.432 12.908 -5.441 1.00 92.75 100 ILE A N 1
ATOM 799 C CA . ILE A 1 100 ? 5.997 13.961 -4.584 1.00 92.75 100 ILE A CA 1
ATOM 800 C C . ILE A 1 100 ? 5.491 15.337 -5.022 1.00 92.75 100 ILE A C 1
ATOM 802 O O . ILE A 1 100 ? 5.007 16.102 -4.189 1.00 92.75 100 ILE A O 1
ATOM 806 N N . ARG A 1 101 ? 5.510 15.627 -6.332 1.00 93.38 101 ARG A N 1
ATOM 807 C CA . ARG A 1 101 ? 4.968 16.884 -6.871 1.00 93.38 101 ARG A CA 1
ATOM 808 C C . ARG A 1 101 ? 3.494 17.081 -6.524 1.00 93.38 101 ARG A C 1
ATOM 810 O O . ARG A 1 101 ? 3.117 18.185 -6.152 1.00 93.38 101 ARG A O 1
ATOM 817 N N . GLY A 1 102 ? 2.677 16.032 -6.623 1.00 93.31 102 GLY A N 1
ATOM 818 C CA . GLY A 1 102 ? 1.266 16.091 -6.240 1.00 93.31 102 GLY A CA 1
ATOM 819 C C . GLY A 1 102 ? 1.073 16.297 -4.737 1.00 93.31 102 GLY A C 1
ATOM 820 O O . GLY A 1 102 ? 0.278 17.139 -4.333 1.00 93.31 102 GLY A O 1
ATOM 821 N N . ILE A 1 103 ? 1.832 15.575 -3.906 1.00 92.44 103 ILE A N 1
ATOM 822 C CA . ILE A 1 103 ? 1.747 15.673 -2.443 1.00 92.44 103 ILE A CA 1
ATOM 823 C C . ILE A 1 103 ? 2.101 17.080 -1.957 1.00 92.44 103 ILE A C 1
ATOM 825 O O . ILE A 1 103 ? 1.382 17.663 -1.144 1.00 92.44 103 ILE A O 1
ATOM 829 N N . GLU A 1 104 ? 3.199 17.629 -2.468 1.00 91.38 104 GLU A N 1
ATOM 830 C CA . GLU A 1 104 ? 3.719 18.927 -2.045 1.00 91.38 104 GLU A CA 1
ATOM 831 C C . GLU A 1 104 ? 2.980 20.097 -2.693 1.00 91.38 104 GLU A C 1
ATOM 833 O O . GLU A 1 104 ? 2.705 21.090 -2.021 1.00 91.38 104 GLU A O 1
ATOM 838 N N . GLY A 1 105 ? 2.626 19.975 -3.975 1.00 91.69 105 GLY A N 1
ATOM 839 C CA . GLY A 1 105 ? 1.908 21.009 -4.719 1.00 91.69 105 GLY A CA 1
ATOM 840 C C . GLY A 1 105 ? 0.520 21.286 -4.144 1.00 91.69 105 GLY A C 1
ATOM 841 O O . GLY A 1 105 ? 0.155 22.445 -3.957 1.00 91.69 105 GLY A O 1
ATOM 842 N N . GLU A 1 106 ? -0.210 20.230 -3.781 1.00 90.94 106 GLU A N 1
ATOM 843 C CA . GLU A 1 106 ? -1.538 20.326 -3.159 1.00 90.94 106 GLU A CA 1
ATOM 844 C C . GLU A 1 106 ? -1.478 20.545 -1.636 1.00 90.94 106 GLU A C 1
ATOM 846 O O . GLU A 1 106 ? -2.513 20.672 -0.984 1.00 90.94 106 GLU A O 1
ATOM 851 N N . LYS A 1 107 ? -0.270 20.603 -1.053 1.00 87.06 107 LYS A N 1
ATOM 852 C CA . LYS A 1 107 ? -0.031 20.785 0.389 1.00 87.06 107 LYS A CA 1
ATOM 853 C C . LYS A 1 107 ? -0.802 19.782 1.255 1.00 87.06 107 LYS A C 1
ATOM 855 O O . LYS A 1 107 ? -1.458 20.155 2.228 1.00 87.06 107 LYS A O 1
ATOM 860 N N . TYR A 1 108 ? -0.710 18.491 0.934 1.00 89.94 108 TYR A N 1
ATOM 861 C CA . TYR A 1 108 ? -1.313 17.443 1.763 1.00 89.94 108 TYR A CA 1
ATOM 862 C C . TYR A 1 108 ? -0.520 17.223 3.064 1.00 89.94 108 TYR A C 1
ATOM 864 O O . TYR A 1 108 ? 0.224 16.255 3.202 1.00 89.94 108 TYR A O 1
ATOM 872 N N . GLU A 1 109 ? -0.718 18.100 4.052 1.00 88.69 109 GLU A N 1
ATOM 873 C CA . GLU A 1 109 ? -0.033 18.072 5.361 1.00 88.69 109 GLU A CA 1
ATOM 874 C C . GLU A 1 109 ? -0.290 16.790 6.175 1.00 88.69 109 GLU A C 1
ATOM 876 O O . GLU A 1 109 ? 0.463 16.453 7.085 1.00 88.69 109 GLU A O 1
ATOM 881 N N . SER A 1 110 ? -1.351 16.050 5.849 1.00 90.06 110 SER A N 1
ATOM 882 C CA . SER A 1 110 ? -1.712 14.793 6.510 1.00 90.06 110 SER A CA 1
ATOM 883 C C . SER A 1 110 ? -0.930 13.574 6.009 1.00 90.06 110 SER A C 1
ATOM 885 O O . SER A 1 110 ? -1.053 12.498 6.599 1.00 90.06 110 SER A O 1
ATOM 887 N N . ILE A 1 111 ? -0.137 13.716 4.942 1.00 93.62 111 ILE A N 1
ATOM 888 C CA . ILE A 1 111 ? 0.645 12.627 4.353 1.00 93.62 111 ILE A CA 1
ATOM 889 C C . ILE A 1 111 ? 2.094 12.722 4.826 1.00 93.62 111 ILE A C 1
ATOM 891 O O . ILE A 1 111 ? 2.772 13.727 4.642 1.00 93.62 111 ILE A O 1
ATOM 895 N N . SER A 1 112 ? 2.596 11.627 5.391 1.00 93.44 112 SER A N 1
ATOM 896 C CA . SER A 1 112 ? 4.026 11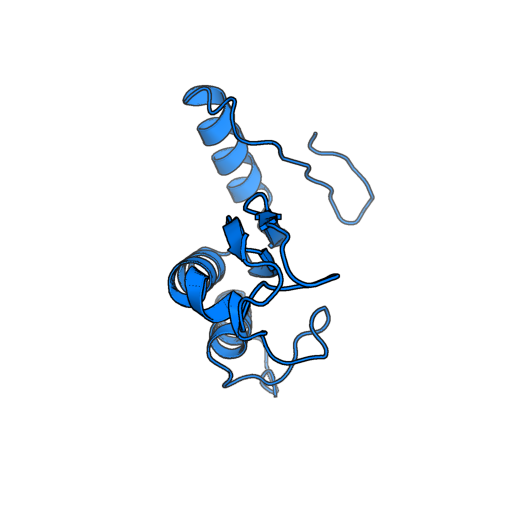.416 5.622 1.00 93.44 112 SER A CA 1
ATOM 897 C C . SER A 1 112 ? 4.520 10.344 4.658 1.00 93.44 112 SER A C 1
ATOM 899 O O . SER A 1 112 ? 3.862 9.315 4.505 1.00 93.44 112 SER A O 1
ATOM 901 N N . TYR A 1 113 ? 5.660 10.573 4.009 1.00 93.94 113 TYR A N 1
ATOM 902 C CA . TYR A 1 113 ? 6.236 9.638 3.045 1.00 93.94 113 TYR A CA 1
ATOM 903 C C . TYR A 1 113 ? 7.753 9.511 3.231 1.00 93.94 113 TYR A C 1
ATOM 905 O O . TYR A 1 113 ? 8.402 10.412 3.757 1.00 93.94 113 TYR A O 1
ATOM 913 N N . MET A 1 114 ? 8.303 8.379 2.795 1.00 94.25 114 MET A N 1
ATOM 914 C CA . MET A 1 114 ? 9.736 8.088 2.719 1.00 94.25 114 MET A CA 1
ATOM 915 C C . MET A 1 114 ? 9.981 7.323 1.418 1.00 94.25 114 MET A C 1
ATOM 917 O O . MET A 1 114 ? 9.158 6.487 1.043 1.00 94.25 114 MET A O 1
ATOM 921 N N . ALA A 1 115 ? 11.095 7.598 0.738 1.00 95.06 115 ALA A N 1
ATOM 922 C CA . ALA A 1 115 ? 11.452 6.901 -0.492 1.00 95.06 115 ALA A CA 1
ATOM 923 C C . ALA A 1 115 ? 12.958 6.630 -0.570 1.00 95.06 115 ALA A C 1
ATOM 925 O O . ALA A 1 115 ? 13.783 7.522 -0.359 1.00 95.06 115 ALA A O 1
ATOM 926 N N . VAL A 1 116 ? 13.306 5.386 -0.898 1.00 94.75 116 VAL A N 1
ATOM 927 C CA . VAL A 1 116 ? 14.686 4.902 -0.967 1.00 94.75 116 VAL A CA 1
ATOM 928 C C . VAL A 1 116 ? 14.873 4.014 -2.193 1.00 94.75 116 VAL A C 1
ATOM 930 O O . VAL A 1 116 ? 13.976 3.257 -2.568 1.00 94.75 116 VAL A O 1
ATOM 933 N N . THR A 1 117 ? 16.035 4.117 -2.826 1.00 93.75 117 THR A N 1
ATOM 934 C CA . THR A 1 117 ? 16.448 3.275 -3.954 1.00 93.75 117 THR A CA 1
ATOM 935 C C . THR A 1 117 ? 17.275 2.078 -3.483 1.00 93.75 117 THR A C 1
ATOM 937 O O . THR A 1 117 ? 17.716 2.002 -2.337 1.00 93.75 117 THR A O 1
ATOM 940 N N . ALA A 1 118 ? 17.497 1.107 -4.373 1.00 92.06 118 ALA A N 1
ATOM 941 C CA . ALA A 1 118 ? 18.190 -0.141 -4.035 1.00 92.06 118 ALA A CA 1
ATOM 942 C C . ALA A 1 118 ? 19.647 0.049 -3.563 1.00 92.06 118 ALA A C 1
ATOM 944 O O . ALA A 1 118 ? 20.155 -0.774 -2.808 1.00 92.06 118 ALA A O 1
ATOM 945 N N . ASP A 1 119 ? 20.312 1.124 -3.988 1.00 93.12 119 ASP A N 1
ATOM 946 C CA . ASP A 1 119 ? 21.666 1.506 -3.560 1.00 93.12 119 ASP A CA 1
ATOM 947 C C . ASP A 1 119 ? 21.689 2.274 -2.222 1.00 93.12 119 ASP A C 1
ATOM 949 O O . ASP A 1 119 ? 22.756 2.640 -1.734 1.00 93.12 119 ASP A O 1
ATOM 953 N N . GLY A 1 120 ? 20.521 2.509 -1.614 1.00 87.56 120 GLY A N 1
ATOM 954 C CA . GLY A 1 120 ? 20.375 3.243 -0.361 1.00 87.56 120 GLY A CA 1
ATOM 955 C C . GLY A 1 120 ? 20.269 4.759 -0.526 1.00 87.56 120 GLY A C 1
ATOM 956 O O . GLY A 1 120 ? 20.188 5.460 0.487 1.00 87.56 120 GLY A O 1
ATOM 957 N N . SER A 1 121 ? 20.234 5.282 -1.758 1.00 89.56 121 SER A N 1
ATOM 958 C CA . SER A 1 121 ? 20.009 6.711 -1.977 1.00 89.56 121 SER A CA 1
ATOM 959 C C . SER A 1 121 ? 18.606 7.095 -1.499 1.00 89.56 121 SER A C 1
ATOM 961 O O . SER A 1 121 ? 17.589 6.521 -1.897 1.00 89.56 121 SER A O 1
ATOM 963 N N . LYS A 1 122 ? 18.546 8.069 -0.588 1.00 79.12 122 LYS A N 1
ATOM 964 C CA . LYS A 1 122 ? 17.279 8.642 -0.136 1.00 79.12 122 LYS A CA 1
ATOM 965 C C . LYS A 1 122 ? 16.824 9.659 -1.164 1.00 79.12 122 LYS A C 1
ATOM 967 O O . LYS A 1 122 ? 17.540 10.619 -1.433 1.00 79.12 122 LYS A O 1
ATOM 972 N N . VAL A 1 123 ? 15.627 9.457 -1.700 1.00 72.06 123 VAL A N 1
ATOM 973 C CA . VAL A 1 123 ? 14.978 10.466 -2.545 1.00 72.06 123 VAL A CA 1
ATOM 974 C C . VAL A 1 123 ? 14.346 11.549 -1.655 1.00 72.06 123 VAL A C 1
ATOM 976 O O . VAL A 1 123 ? 14.236 12.698 -2.079 1.00 72.06 123 VAL A O 1
ATOM 979 N N . LYS A 1 124 ? 14.025 11.206 -0.393 1.00 59.69 124 LYS A N 1
ATOM 980 C CA . LYS A 1 124 ? 13.789 12.124 0.732 1.00 59.69 124 LYS A CA 1
ATOM 981 C C . LYS A 1 124 ? 13.826 11.385 2.073 1.00 59.69 124 LYS A C 1
ATOM 983 O O . LYS A 1 124 ? 13.356 10.223 2.111 1.00 59.69 124 LYS A O 1
#

pLDDT: mean 93.52, std 5.17, range [59.69, 98.25]

InterPro domains:
  IPR053806 MTHFR, SAM-binding regulatory domain [PF21895] (1-121)

Sequence (124 aa):
MWGDHVPNGDHVRRVFTAFIKGEVKRLPWCTESPTEETLFIQKQLIRLNQCNMLTINSQPRVNGALSTDPYVGWGPGGGFVYQKAYVEFFCPESQLEQLIRGIEGEKYESISYMAVTADGSKVK

Secondary structure (DSSP, 8-state):
---S---SHHHHHHHHHHHHTTSS--BTTB-SPPPGGGGGGHHHHHHHHHTT-EEEEEE--EEEEETT-TTT--SSTT-EEEE--EEEEE--HHHHHHHHHHHHHTT-TT-----B-TT--B--